Protein AF-A0A534HYK3-F1 (afdb_monomer)

Mean predicted a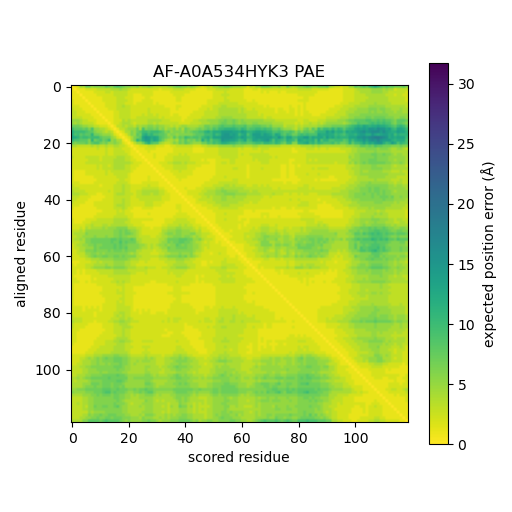ligned error: 3.5 Å

Nearest PDB structures (foldseek):
  7ouj-assembly1_AAA  TM=8.353E-01  e=1.267E-07  Streptomyces collinus
  8fhj-assembly1_C  TM=8.378E-01  e=4.372E-06  Methylocystis sp. SB2
  7ouc-assembly1_AAA  TM=7.540E-01  e=5.514E-06  Streptomyces sp. JP95
  7p3z-assembly1_M  TM=3.785E-01  e=6.969E+00  Saccharomyces cerevisiae
  7p3y-assembly1_M  TM=2.905E-01  e=3.276E+00  Saccharomyces cerevisiae

Secondary structure (DSSP, 8-state):
-EEEEEEE---HHHHTT---S-EEEE-SSEEEEEEE-TTSSEEEEEEEEES-TTT-HHHHH-TTS---HHHHHHHHHHHHT-TT---EEEEEEEE-----B-S-SEETTEE--GGGTB-

Sequence (119 aa):
NSVTIYFSADLSPWVGNNAWSLIYVNNPVLRGFFRLNRSAQAGFLAINTLGDPQLDSQAAANAAIDVSEQRLIELVRAGVGNPNLAVRIDGHTRWRATAHVAQKFQDQRIFIAGDAAHL

Solvent-accessible surface area (backbone atoms only — not comparable to full-atom values): 6740 Å² total; per-residue (Å²): 62,19,26,37,39,32,34,37,35,83,44,38,91,81,55,60,94,57,89,64,76,66,45,79,36,81,53,77,63,36,34,35,34,38,37,53,45,96,75,26,44,34,37,35,42,38,32,54,29,25,48,51,54,90,82,38,51,68,58,13,47,31,40,44,78,67,76,50,67,70,55,50,46,51,50,52,22,61,67,74,71,38,91,81,63,69,65,45,81,76,47,73,47,78,47,66,94,61,87,48,67,55,95,63,56,61,58,95,93,47,74,51,60,63,73,77,29,39,72

Structure (mmCIF, N/CA/C/O backbone):
data_AF-A0A534HYK3-F1
#
_entry.id   AF-A0A534HYK3-F1
#
loop_
_atom_site.group_PDB
_atom_site.id
_atom_site.type_symbol
_atom_site.label_atom_id
_atom_site.label_alt_id
_atom_site.label_comp_id
_atom_site.label_asym_id
_atom_site.label_entity_id
_atom_site.label_seq_id
_atom_site.pdbx_PDB_ins_code
_atom_site.Cartn_x
_atom_site.Cartn_y
_atom_site.Cartn_z
_atom_site.occupancy
_atom_site.B_iso_or_equiv
_atom_site.auth_seq_id
_atom_site.auth_comp_id
_atom_site.auth_asym_id
_atom_site.auth_atom_id
_atom_site.pdbx_PDB_model_num
ATOM 1 N N . ASN A 1 1 ? 5.465 3.398 10.070 1.00 93.31 1 ASN A N 1
ATOM 2 C CA . ASN A 1 1 ? 4.599 4.321 9.307 1.00 93.31 1 ASN A CA 1
ATOM 3 C C . ASN A 1 1 ? 4.479 3.827 7.885 1.00 93.31 1 ASN A C 1
ATOM 5 O O . ASN A 1 1 ? 5.491 3.537 7.259 1.00 93.31 1 ASN A O 1
ATOM 9 N N . SER A 1 2 ? 3.246 3.741 7.413 1.00 97.31 2 SER A N 1
ATOM 10 C CA . SER A 1 2 ? 2.861 3.227 6.106 1.00 97.31 2 SER A CA 1
ATOM 11 C C . SER A 1 2 ? 2.440 4.374 5.186 1.00 97.31 2 SER A C 1
ATOM 13 O O . SER A 1 2 ? 2.119 5.477 5.645 1.00 97.31 2 SER A O 1
ATOM 15 N N . VAL A 1 3 ? 2.436 4.117 3.881 1.00 98.31 3 VAL A N 1
ATOM 16 C CA . VAL A 1 3 ? 1.972 5.075 2.872 1.00 98.31 3 VAL A CA 1
ATOM 17 C C . VAL A 1 3 ? 1.008 4.400 1.909 1.00 98.31 3 VAL A C 1
ATOM 19 O O . VAL A 1 3 ? 1.214 3.255 1.513 1.00 98.31 3 VAL A O 1
ATOM 22 N N . THR A 1 4 ? -0.046 5.115 1.535 1.00 98.62 4 THR A N 1
ATOM 23 C CA . THR A 1 4 ? -0.901 4.776 0.397 1.00 98.62 4 THR A CA 1
ATOM 24 C C . THR A 1 4 ? -0.610 5.756 -0.726 1.00 98.62 4 THR A C 1
ATOM 26 O O . THR A 1 4 ? -0.654 6.965 -0.508 1.00 98.62 4 THR A O 1
ATOM 29 N N . ILE A 1 5 ? -0.310 5.235 -1.910 1.00 98.69 5 ILE A N 1
ATOM 30 C CA . ILE A 1 5 ? -0.020 5.990 -3.129 1.00 98.69 5 ILE A CA 1
ATOM 31 C C . ILE A 1 5 ? -1.212 5.820 -4.061 1.00 98.69 5 ILE A C 1
ATOM 33 O O . ILE A 1 5 ? -1.484 4.697 -4.476 1.00 98.69 5 ILE A O 1
ATOM 37 N N . TYR A 1 6 ? -1.908 6.901 -4.391 1.00 98.69 6 TYR A N 1
ATOM 38 C CA . TYR A 1 6 ? -2.969 6.904 -5.397 1.00 98.69 6 TYR A CA 1
ATOM 39 C C . TYR A 1 6 ? -2.353 7.246 -6.749 1.00 98.69 6 TYR A C 1
ATOM 41 O O . TYR A 1 6 ? -1.590 8.209 -6.855 1.00 98.69 6 TYR A O 1
ATOM 49 N N . PHE A 1 7 ? -2.640 6.445 -7.769 1.00 98.62 7 PHE A N 1
ATOM 50 C CA . PHE A 1 7 ? -1.996 6.589 -9.069 1.00 98.62 7 PHE A CA 1
ATOM 51 C C . PHE A 1 7 ? -2.897 6.150 -10.220 1.00 98.62 7 PHE A C 1
ATOM 53 O O . PHE A 1 7 ? -3.821 5.344 -10.060 1.00 98.62 7 PHE A O 1
ATOM 60 N N . SER A 1 8 ? -2.524 6.620 -11.406 1.00 98.44 8 SER A N 1
ATOM 61 C CA . SER A 1 8 ? -3.052 6.172 -12.687 1.00 98.44 8 SER A CA 1
ATOM 62 C C . SER A 1 8 ? -1.924 5.611 -13.548 1.00 98.44 8 SER A C 1
ATOM 64 O O . SER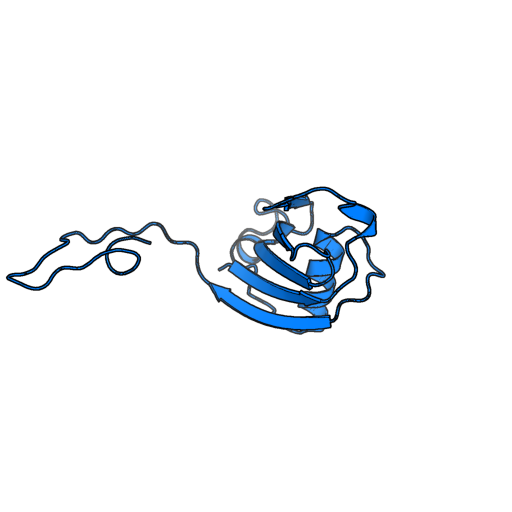 A 1 8 ? -0.878 6.247 -13.707 1.00 98.44 8 SER A O 1
ATOM 66 N N . ALA A 1 9 ? -2.137 4.409 -14.079 1.00 97.50 9 ALA A N 1
ATOM 67 C CA . ALA A 1 9 ? -1.254 3.693 -14.996 1.00 97.50 9 ALA A CA 1
ATOM 68 C C . ALA A 1 9 ? -2.027 2.517 -15.616 1.00 97.50 9 ALA A C 1
ATOM 70 O O . ALA A 1 9 ? -2.889 1.938 -14.955 1.00 97.50 9 ALA A O 1
ATOM 71 N N . ASP A 1 10 ? -1.701 2.139 -16.852 1.00 95.50 10 ASP A N 1
ATOM 72 C CA . ASP A 1 10 ? -2.303 0.969 -17.497 1.00 95.50 10 ASP A CA 1
ATOM 73 C C . ASP A 1 10 ? -1.670 -0.316 -16.961 1.00 95.50 10 ASP A C 1
ATOM 75 O O . ASP A 1 10 ? -0.553 -0.667 -17.335 1.00 95.50 10 ASP A O 1
ATOM 79 N N . LEU A 1 11 ? -2.377 -1.004 -16.063 1.00 94.12 11 LEU A N 1
ATOM 80 C CA . LEU A 1 11 ? -1.971 -2.299 -15.514 1.00 94.12 11 LEU A CA 1
ATOM 81 C C . LEU A 1 11 ? -2.723 -3.475 -16.155 1.00 94.12 11 LEU A C 1
ATOM 83 O O . LEU A 1 11 ? -2.481 -4.630 -15.788 1.00 94.12 11 LEU A O 1
ATOM 87 N N . SER A 1 12 ? -3.608 -3.209 -17.121 1.00 92.06 12 SER A N 1
ATOM 88 C CA . SER A 1 12 ? -4.418 -4.239 -17.778 1.00 92.06 12 SER A CA 1
ATOM 89 C C . SER A 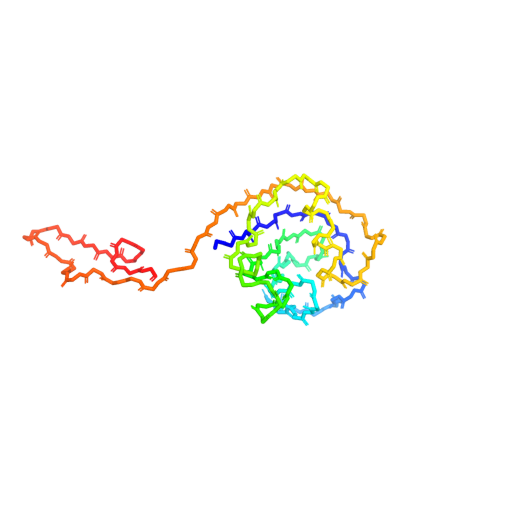1 12 ? -3.607 -5.392 -18.398 1.00 92.06 12 SER A C 1
ATOM 91 O O . SER A 1 12 ? -4.082 -6.529 -18.294 1.00 92.06 12 SER A O 1
ATOM 93 N N . PRO A 1 13 ? -2.370 -5.200 -18.919 1.00 91.62 13 PRO A N 1
ATOM 94 C CA . PRO A 1 13 ? -1.575 -6.308 -19.454 1.00 91.62 13 PRO A CA 1
ATOM 95 C C . PRO A 1 13 ? -1.183 -7.367 -18.414 1.00 91.62 13 PRO A C 1
ATOM 97 O O . PRO A 1 13 ? -0.962 -8.518 -18.783 1.00 91.62 13 PRO A O 1
ATOM 100 N N . TRP A 1 14 ? -1.095 -7.005 -17.127 1.00 89.12 14 TRP A N 1
ATOM 101 C CA . TRP A 1 14 ? -0.681 -7.929 -16.060 1.00 89.12 14 TRP A CA 1
ATOM 102 C C . TRP A 1 14 ? -1.852 -8.559 -15.311 1.00 89.12 14 TRP A C 1
ATOM 104 O O . TRP A 1 14 ? -1.722 -9.678 -14.819 1.00 89.12 14 TRP A O 1
ATOM 114 N N . VAL A 1 15 ? -2.990 -7.866 -15.207 1.00 86.38 15 VAL A N 1
ATOM 115 C CA . VAL A 1 15 ? -4.157 -8.378 -14.463 1.00 86.38 15 VAL A CA 1
ATOM 116 C C . VAL A 1 15 ? -5.208 -9.037 -15.355 1.00 86.38 15 VAL A C 1
ATOM 118 O O . VAL A 1 15 ? -5.993 -9.853 -14.867 1.00 86.38 15 VAL A O 1
ATOM 121 N N . GLY A 1 16 ? -5.210 -8.742 -16.660 1.00 79.94 16 GLY A N 1
ATOM 122 C CA . GLY A 1 16 ? -6.154 -9.304 -17.626 1.00 79.94 16 GLY A CA 1
ATOM 123 C C . GLY A 1 16 ? -7.620 -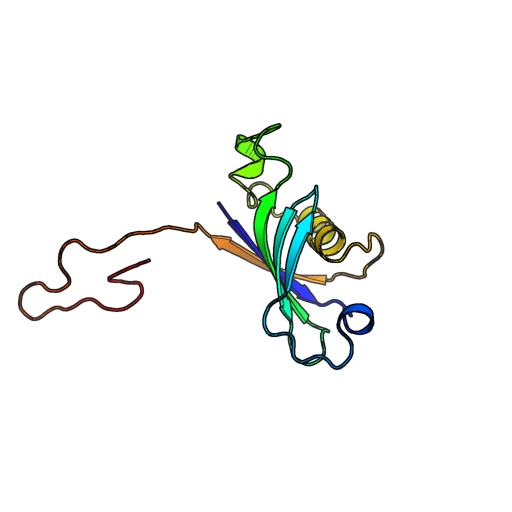9.063 -17.245 1.00 79.94 16 GLY A C 1
ATOM 124 O O . GLY A 1 16 ? -7.965 -8.059 -16.630 1.00 79.94 16 GLY A O 1
ATOM 125 N N . ASN A 1 17 ? -8.494 -10.019 -17.576 1.00 79.19 17 ASN A N 1
ATOM 126 C CA . ASN A 1 17 ? -9.935 -9.958 -17.278 1.00 79.19 17 ASN A CA 1
ATOM 127 C C . ASN A 1 17 ? -10.304 -10.451 -15.869 1.00 79.19 17 ASN A C 1
ATOM 129 O O . ASN A 1 17 ? -11.459 -10.799 -15.607 1.00 79.19 17 ASN A O 1
ATOM 133 N N . ASN A 1 18 ? -9.342 -10.528 -14.953 1.00 79.56 18 ASN A N 1
ATOM 134 C CA . ASN A 1 18 ? -9.609 -11.087 -13.643 1.00 79.56 18 ASN A CA 1
ATOM 135 C C . ASN A 1 18 ? -10.206 -10.047 -12.681 1.00 79.56 18 ASN A C 1
ATOM 137 O O . ASN A 1 18 ? -9.751 -8.909 -12.596 1.00 79.56 18 ASN A O 1
ATOM 141 N N . ALA A 1 19 ? -11.186 -10.459 -11.877 1.00 71.50 19 ALA A N 1
ATOM 142 C CA . ALA A 1 19 ? -11.805 -9.609 -10.859 1.00 71.50 19 ALA A CA 1
ATOM 143 C C . ALA A 1 19 ? -10.965 -9.548 -9.565 1.00 71.50 19 ALA A C 1
ATOM 145 O O . ALA A 1 19 ? -11.411 -9.974 -8.501 1.00 71.50 19 ALA A O 1
ATOM 146 N N . TRP A 1 20 ? -9.719 -9.073 -9.650 1.00 76.62 20 TRP A N 1
ATOM 147 C CA . TRP A 1 20 ? -8.815 -9.031 -8.495 1.00 76.62 20 TRP A CA 1
ATOM 148 C C . TRP A 1 20 ? -9.187 -7.869 -7.569 1.00 76.62 20 TRP A C 1
ATOM 150 O O . TRP A 1 20 ? -9.012 -6.702 -7.909 1.00 76.62 20 TRP A O 1
ATOM 160 N N . SER A 1 21 ? -9.694 -8.191 -6.378 1.00 76.19 21 SER A N 1
ATOM 161 C CA . SER A 1 21 ? -10.038 -7.185 -5.361 1.00 76.19 21 SER A CA 1
ATOM 162 C C . SER A 1 21 ? -8.814 -6.636 -4.623 1.00 76.19 21 SER A C 1
ATOM 164 O O . SER A 1 21 ? -8.845 -5.493 -4.170 1.00 76.19 21 SER A O 1
ATOM 166 N N . LEU A 1 22 ? -7.759 -7.444 -4.474 1.00 90.88 22 LEU A N 1
ATOM 167 C CA . LEU A 1 22 ? -6.534 -7.102 -3.753 1.00 90.88 22 LEU A CA 1
ATOM 168 C C . LEU A 1 22 ? -5.360 -7.923 -4.294 1.00 90.88 22 LEU A C 1
ATOM 170 O O . LEU A 1 22 ? -5.502 -9.129 -4.487 1.00 90.88 22 LEU A O 1
ATOM 174 N N . ILE A 1 23 ? -4.210 -7.287 -4.512 1.00 93.88 23 ILE A N 1
ATOM 175 C CA . ILE A 1 23 ? -3.010 -7.934 -5.061 1.00 93.88 23 ILE A CA 1
ATOM 176 C C . ILE A 1 23 ? -1.850 -7.689 -4.108 1.00 93.88 23 ILE A C 1
ATOM 178 O O . ILE A 1 23 ? -1.315 -6.583 -4.063 1.00 93.88 23 ILE A O 1
ATOM 182 N N . TYR A 1 24 ? -1.461 -8.699 -3.335 1.00 96.12 24 TYR A N 1
ATOM 183 C CA . TYR A 1 24 ? -0.304 -8.580 -2.452 1.00 96.12 24 TYR A CA 1
ATOM 184 C C . TYR A 1 24 ? 0.993 -8.631 -3.250 1.00 96.12 24 TYR A C 1
ATOM 186 O O . TYR A 1 24 ? 1.175 -9.490 -4.111 1.00 96.12 24 TYR A O 1
ATOM 194 N N . VAL A 1 25 ? 1.905 -7.724 -2.919 1.00 95.50 25 VAL A N 1
ATOM 195 C CA . VAL A 1 25 ? 3.243 -7.662 -3.499 1.00 95.50 25 VAL A CA 1
ATOM 196 C C . VAL A 1 25 ? 4.280 -7.749 -2.393 1.00 95.50 25 VAL A C 1
ATOM 198 O O . VAL A 1 25 ? 4.227 -7.030 -1.394 1.00 95.50 25 VAL A O 1
ATOM 201 N N . ASN A 1 26 ? 5.211 -8.676 -2.574 1.00 95.88 26 ASN A N 1
ATOM 202 C CA . ASN A 1 26 ? 6.305 -8.939 -1.656 1.00 95.88 26 ASN A CA 1
ATOM 203 C C . ASN A 1 26 ? 7.560 -9.174 -2.492 1.00 95.88 26 ASN A C 1
ATOM 205 O O . ASN A 1 26 ? 7.701 -10.215 -3.131 1.00 95.88 26 ASN A O 1
ATOM 209 N N . ASN A 1 27 ? 8.433 -8.174 -2.534 1.00 95.62 27 ASN A N 1
ATOM 210 C CA . ASN A 1 27 ? 9.677 -8.214 -3.286 1.00 95.62 27 ASN A CA 1
ATOM 211 C C . ASN A 1 27 ? 10.801 -7.536 -2.476 1.00 95.62 27 ASN A C 1
ATOM 213 O O . ASN A 1 27 ? 10.531 -6.980 -1.409 1.00 95.62 27 ASN A O 1
ATOM 217 N N . PRO A 1 28 ? 12.062 -7.563 -2.947 1.00 95.06 28 PRO A N 1
ATOM 218 C CA . PRO A 1 28 ? 13.181 -6.986 -2.200 1.00 95.06 28 PRO A CA 1
ATOM 219 C C . PRO A 1 28 ? 13.070 -5.482 -1.912 1.00 95.06 28 PRO A C 1
ATOM 221 O O . PRO A 1 28 ? 13.758 -4.989 -1.026 1.00 95.06 28 PRO A O 1
ATOM 224 N N . VAL A 1 29 ? 12.235 -4.739 -2.648 1.00 96.44 29 VAL A N 1
ATOM 225 C CA . VAL A 1 29 ? 12.071 -3.287 -2.484 1.00 96.44 29 VAL A CA 1
ATOM 226 C C . VAL A 1 29 ? 10.953 -2.956 -1.503 1.00 96.44 29 VAL A C 1
ATOM 228 O O . VAL A 1 29 ? 11.095 -2.011 -0.727 1.00 96.44 29 VAL A O 1
ATOM 231 N N . LEU A 1 30 ? 9.835 -3.686 -1.537 1.00 97.12 30 LEU A N 1
ATOM 232 C CA . LEU A 1 30 ? 8.657 -3.353 -0.742 1.00 97.12 30 LEU A CA 1
ATOM 233 C C . LEU A 1 30 ? 7.779 -4.557 -0.396 1.00 97.12 30 LEU A C 1
ATOM 235 O O . LEU A 1 30 ? 7.743 -5.572 -1.095 1.00 97.12 30 LEU A O 1
ATOM 239 N N . ARG A 1 31 ? 6.997 -4.382 0.674 1.00 97.25 31 ARG A N 1
ATOM 240 C CA . ARG A 1 31 ? 5.868 -5.244 1.038 1.00 97.25 31 ARG A CA 1
ATOM 241 C C . ARG A 1 31 ? 4.610 -4.400 1.169 1.00 97.25 31 ARG A C 1
ATOM 243 O O . ARG A 1 31 ? 4.570 -3.427 1.931 1.00 97.25 31 ARG A O 1
ATOM 250 N N . GLY A 1 32 ? 3.582 -4.780 0.424 1.00 97.50 32 GLY A N 1
ATOM 251 C CA . GLY A 1 32 ? 2.372 -3.989 0.285 1.00 97.50 32 GLY A CA 1
ATOM 252 C C . GLY A 1 32 ? 1.295 -4.698 -0.519 1.00 97.50 32 GLY A C 1
ATOM 253 O O . GLY A 1 32 ? 1.334 -5.915 -0.710 1.00 97.50 32 GLY A O 1
ATOM 254 N N . PHE A 1 33 ? 0.324 -3.929 -0.992 1.00 97.69 33 PHE A N 1
ATOM 255 C CA . PHE A 1 33 ? -0.705 -4.440 -1.882 1.00 97.69 33 PHE A CA 1
ATOM 256 C C . PHE A 1 33 ? -1.252 -3.362 -2.813 1.00 97.69 33 PHE A C 1
ATOM 258 O O . PHE A 1 33 ? -1.341 -2.187 -2.448 1.00 97.69 33 PHE A O 1
ATOM 265 N N . PHE A 1 34 ? -1.672 -3.790 -3.999 1.00 97.38 34 PHE A N 1
ATOM 266 C CA . PHE A 1 34 ? -2.462 -2.985 -4.914 1.00 97.38 34 PHE A CA 1
ATOM 267 C C . PHE A 1 34 ? -3.951 -3.239 -4.718 1.00 97.38 34 PHE A C 1
ATOM 269 O O . PHE A 1 34 ? -4.392 -4.373 -4.504 1.00 97.38 34 PHE A O 1
ATOM 276 N N . ARG A 1 35 ? -4.732 -2.178 -4.892 1.00 96.06 35 ARG A N 1
ATOM 277 C CA . ARG A 1 35 ? -6.153 -2.261 -5.214 1.00 96.06 35 ARG A CA 1
ATOM 278 C C . ARG A 1 35 ? -6.406 -1.408 -6.442 1.00 96.06 35 ARG A C 1
ATOM 280 O O . ARG A 1 35 ? -6.078 -0.225 -6.446 1.00 96.06 35 ARG A O 1
ATOM 287 N N . LEU A 1 36 ? -6.977 -2.016 -7.470 1.00 93.62 36 LEU A N 1
ATOM 288 C CA . LEU A 1 36 ? -7.217 -1.371 -8.754 1.00 93.62 36 LEU A CA 1
ATOM 289 C C . LEU A 1 36 ? -8.713 -1.172 -8.975 1.00 93.62 36 LEU A C 1
ATOM 291 O O . LEU A 1 36 ? -9.549 -1.886 -8.416 1.00 93.62 36 LEU A O 1
ATOM 295 N N . ASN A 1 37 ? -9.055 -0.196 -9.807 1.00 91.81 37 ASN A N 1
ATOM 296 C CA . ASN A 1 37 ? -10.383 -0.123 -10.389 1.00 91.81 37 ASN A CA 1
ATOM 297 C C . ASN A 1 37 ? -10.597 -1.280 -11.387 1.00 91.81 37 ASN A C 1
ATOM 299 O O . ASN A 1 37 ? -9.662 -1.971 -11.788 1.00 91.81 37 ASN A O 1
ATOM 303 N N . ARG A 1 38 ? -11.847 -1.483 -11.820 1.00 89.12 38 ARG A N 1
ATOM 304 C CA . ARG A 1 38 ? -12.207 -2.604 -12.706 1.00 89.12 38 ARG A CA 1
ATOM 305 C C . ARG A 1 38 ? -11.463 -2.591 -14.050 1.00 89.12 38 ARG A C 1
ATOM 307 O O . ARG A 1 38 ? -11.239 -3.658 -14.603 1.00 89.12 38 ARG A O 1
ATOM 314 N N . SER A 1 39 ? -11.106 -1.420 -14.579 1.00 91.12 39 SER A N 1
ATOM 315 C CA . SER A 1 39 ? -10.372 -1.301 -15.848 1.00 91.12 39 SER A CA 1
ATOM 316 C C . SER A 1 39 ? -8.855 -1.448 -15.702 1.00 91.12 39 SER A C 1
ATOM 318 O O . SER A 1 39 ? -8.152 -1.409 -16.710 1.00 91.12 39 SER A O 1
ATOM 320 N N . ALA A 1 40 ? -8.350 -1.584 -14.471 1.00 93.38 40 ALA A N 1
ATOM 321 C CA . ALA A 1 40 ? -6.928 -1.612 -14.152 1.00 93.38 40 ALA A CA 1
ATOM 322 C C . ALA A 1 40 ? -6.139 -0.392 -14.665 1.00 93.38 40 ALA A C 1
ATOM 324 O O . ALA A 1 40 ? -4.952 -0.502 -14.946 1.00 93.38 40 ALA A O 1
ATOM 325 N N . GLN A 1 41 ? -6.797 0.766 -14.789 1.00 94.25 41 GLN A N 1
ATOM 326 C CA . GLN A 1 41 ? -6.177 2.020 -15.252 1.00 94.25 41 GLN A CA 1
ATOM 327 C C . GLN A 1 41 ? -5.803 2.968 -14.106 1.00 94.25 41 GLN A C 1
ATOM 329 O O . GLN A 1 41 ? -5.074 3.941 -14.296 1.00 94.25 41 GLN A O 1
ATOM 334 N N . ALA A 1 42 ? -6.352 2.726 -12.918 1.00 95.50 42 ALA A N 1
ATOM 335 C CA . ALA A 1 42 ? -6.084 3.518 -11.730 1.00 95.50 42 ALA A CA 1
ATOM 336 C C . ALA A 1 42 ? -6.308 2.684 -10.473 1.00 95.50 42 ALA A C 1
ATOM 338 O O . ALA A 1 42 ? -7.029 1.680 -10.484 1.00 95.50 42 ALA A O 1
ATOM 339 N N . GLY A 1 43 ? -5.719 3.123 -9.372 1.00 95.81 43 GLY A N 1
ATOM 340 C CA . GLY A 1 43 ? -5.862 2.450 -8.098 1.00 95.81 43 GLY A CA 1
ATOM 341 C C . GLY A 1 43 ? -4.980 3.062 -7.032 1.00 95.81 43 GLY A C 1
ATOM 342 O O . GLY A 1 43 ? -4.595 4.230 -7.101 1.00 95.81 43 GLY A O 1
ATOM 343 N N . PHE A 1 44 ? -4.654 2.248 -6.038 1.00 98.00 44 PHE A N 1
ATO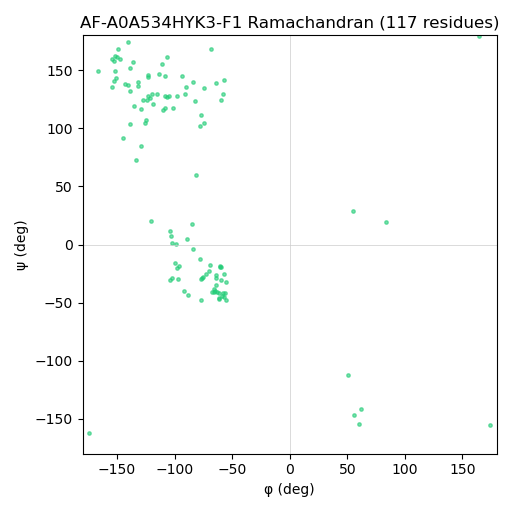M 344 C CA . PHE A 1 44 ? -3.668 2.620 -5.046 1.00 98.00 44 PHE A CA 1
ATOM 345 C C . PHE A 1 44 ? -2.739 1.466 -4.688 1.00 98.00 44 PHE A C 1
ATOM 347 O O . PHE A 1 44 ? -3.115 0.294 -4.756 1.00 98.00 44 PHE A O 1
ATOM 354 N N . LEU A 1 45 ? -1.527 1.833 -4.283 1.00 98.56 45 LEU A N 1
ATOM 355 C CA . LEU A 1 45 ? -0.523 0.962 -3.690 1.00 98.56 45 LEU A CA 1
ATOM 356 C C . LEU A 1 45 ? -0.369 1.337 -2.217 1.00 98.56 45 LEU A C 1
ATOM 358 O O . LEU A 1 45 ? 0.058 2.446 -1.904 1.00 98.56 45 LEU A O 1
ATOM 362 N N . ALA A 1 46 ? -0.706 0.422 -1.315 1.00 98.38 46 ALA A N 1
ATOM 363 C CA . ALA A 1 46 ? -0.442 0.575 0.110 1.00 98.38 46 ALA A CA 1
ATOM 364 C C . ALA A 1 46 ? 0.842 -0.173 0.480 1.00 98.38 46 ALA A C 1
ATOM 366 O O . ALA A 1 46 ? 0.973 -1.360 0.182 1.00 98.38 46 ALA A O 1
ATOM 367 N N . ILE A 1 47 ? 1.782 0.507 1.136 1.00 98.12 47 ILE A N 1
ATOM 368 C CA . ILE A 1 47 ? 3.099 -0.027 1.498 1.00 98.12 47 ILE A CA 1
ATOM 369 C C . ILE A 1 47 ? 3.269 0.046 3.010 1.00 98.12 47 ILE A C 1
ATOM 371 O O . ILE A 1 47 ? 3.147 1.118 3.606 1.00 98.12 47 ILE A O 1
ATOM 375 N N . ASN A 1 48 ? 3.592 -1.098 3.612 1.00 96.62 48 ASN A N 1
ATOM 376 C CA . ASN A 1 48 ? 3.862 -1.205 5.046 1.00 96.62 48 ASN A CA 1
ATOM 377 C C . ASN A 1 48 ? 5.356 -1.280 5.359 1.00 96.62 48 ASN A C 1
ATOM 379 O O . ASN A 1 48 ? 5.776 -0.862 6.434 1.00 96.62 48 ASN A O 1
ATOM 383 N N . THR A 1 49 ? 6.153 -1.815 4.433 1.00 96.75 49 THR A N 1
ATOM 384 C CA . THR A 1 49 ? 7.574 -2.088 4.662 1.00 96.75 49 THR A CA 1
ATOM 385 C C . THR A 1 49 ? 8.374 -1.820 3.399 1.00 96.75 49 THR A C 1
ATOM 387 O O . THR A 1 49 ? 7.948 -2.214 2.312 1.00 96.75 49 THR A O 1
ATOM 390 N N . LEU A 1 50 ? 9.539 -1.192 3.553 1.00 96.38 50 LEU A N 1
ATOM 391 C CA . LEU A 1 50 ? 10.546 -1.040 2.502 1.00 96.38 50 LEU A CA 1
ATOM 392 C C . LEU A 1 50 ? 11.758 -1.930 2.789 1.00 96.38 50 LEU A C 1
ATOM 394 O O . LEU A 1 50 ? 12.140 -2.101 3.941 1.00 96.38 50 LEU A O 1
ATOM 398 N N . GLY A 1 51 ? 12.376 -2.476 1.748 1.00 94.38 51 GLY A N 1
ATOM 399 C CA . GLY A 1 51 ? 13.611 -3.245 1.869 1.00 94.38 51 GLY A CA 1
ATOM 400 C C . GLY A 1 51 ? 13.499 -4.490 2.755 1.00 94.38 51 GLY A C 1
ATOM 401 O O . GLY A 1 51 ? 12.425 -5.073 2.949 1.00 94.38 51 GLY A O 1
ATOM 402 N N . ASP A 1 52 ? 14.639 -4.898 3.308 1.00 92.06 52 ASP A N 1
ATOM 403 C CA . ASP A 1 52 ? 14.739 -5.990 4.272 1.00 92.06 52 ASP A CA 1
ATOM 404 C C . ASP A 1 52 ? 14.865 -5.439 5.709 1.00 92.06 52 ASP A C 1
ATOM 406 O O . ASP A 1 52 ? 15.866 -4.785 6.017 1.00 92.06 52 ASP A O 1
ATOM 410 N N . PRO A 1 53 ? 13.903 -5.725 6.610 1.00 90.31 53 PRO A N 1
ATOM 411 C CA . PRO A 1 53 ? 13.978 -5.330 8.015 1.00 90.31 53 PRO A CA 1
ATOM 412 C C . PRO A 1 53 ? 15.214 -5.844 8.758 1.00 90.31 53 PRO A C 1
ATOM 414 O O . PRO A 1 53 ? 15.598 -5.241 9.759 1.00 90.31 53 PRO A O 1
ATOM 417 N N . GLN A 1 54 ? 15.818 -6.951 8.310 1.00 92.44 54 GLN A N 1
ATOM 418 C CA . GLN A 1 54 ? 17.034 -7.490 8.926 1.00 92.44 54 GLN A CA 1
ATOM 419 C C . GLN A 1 54 ? 18.276 -6.669 8.568 1.00 92.44 54 GLN A C 1
ATOM 421 O O . GLN A 1 54 ? 19.219 -6.622 9.353 1.00 92.44 54 GLN A O 1
ATOM 426 N N . LEU A 1 55 ? 18.271 -6.014 7.402 1.00 92.12 55 LEU A N 1
ATOM 427 C CA . LEU A 1 55 ? 19.378 -5.177 6.938 1.00 92.12 55 LEU A CA 1
ATOM 428 C C . LEU A 1 55 ? 19.234 -3.735 7.426 1.00 92.12 55 LEU A C 1
ATOM 430 O O . LEU A 1 55 ? 20.209 -3.141 7.877 1.00 92.12 55 LEU A O 1
ATOM 434 N N . ASP A 1 56 ? 18.021 -3.182 7.359 1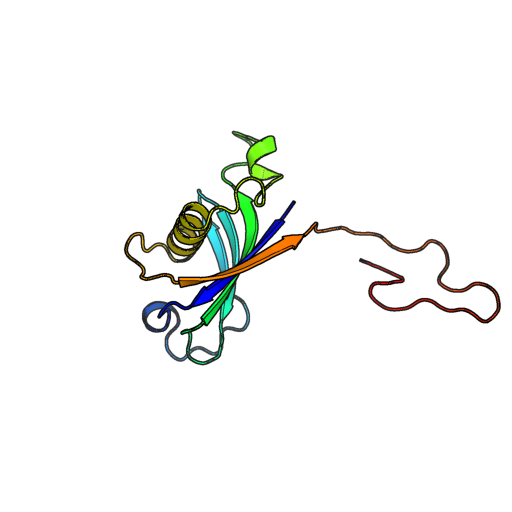.00 91.56 56 ASP A N 1
ATOM 435 C CA . ASP A 1 56 ? 17.722 -1.830 7.827 1.00 91.56 56 ASP A CA 1
ATOM 436 C C . ASP A 1 56 ? 16.317 -1.764 8.436 1.00 91.56 56 ASP A C 1
ATOM 438 O O . ASP A 1 56 ? 15.306 -1.518 7.771 1.00 91.56 56 ASP A O 1
ATOM 442 N N . SER A 1 57 ? 16.263 -1.976 9.748 1.00 90.31 57 SER A N 1
ATOM 443 C CA . SER A 1 57 ? 15.014 -1.944 10.510 1.00 90.31 57 SER A CA 1
ATOM 444 C C . SER A 1 57 ? 14.339 -0.567 10.523 1.00 90.31 57 SER A C 1
ATOM 446 O O . SER A 1 57 ? 13.112 -0.496 10.603 1.00 90.31 57 SER A O 1
ATOM 448 N N . GLN A 1 58 ? 15.102 0.527 10.417 1.00 88.31 58 GLN A N 1
ATOM 449 C CA . GLN A 1 58 ? 14.557 1.886 10.462 1.00 88.31 58 GLN A CA 1
ATOM 450 C C . GLN A 1 58 ? 13.891 2.249 9.137 1.00 88.31 58 GLN A C 1
ATOM 452 O O . GLN A 1 58 ? 12.738 2.695 9.130 1.00 88.31 58 GLN A O 1
ATOM 457 N N . ALA A 1 59 ? 14.571 1.998 8.015 1.00 84.94 59 ALA A N 1
ATOM 458 C CA . ALA A 1 59 ? 13.988 2.186 6.690 1.00 84.94 59 ALA A CA 1
ATOM 459 C C . ALA A 1 59 ? 12.766 1.279 6.492 1.00 84.94 59 ALA A C 1
ATOM 461 O O . ALA A 1 59 ? 11.720 1.729 6.014 1.00 84.94 59 ALA A O 1
ATOM 462 N N . ALA A 1 60 ? 12.855 0.024 6.940 1.00 91.69 60 ALA A N 1
ATOM 463 C CA . ALA A 1 60 ? 11.761 -0.930 6.837 1.00 91.69 60 ALA A CA 1
ATOM 464 C C . ALA A 1 60 ? 10.524 -0.540 7.653 1.00 91.69 60 ALA A C 1
ATOM 466 O O . ALA A 1 60 ? 9.400 -0.771 7.206 1.00 91.69 60 ALA A O 1
ATOM 467 N N . ALA A 1 61 ? 10.702 0.089 8.816 1.00 91.75 61 ALA A N 1
ATOM 468 C CA . ALA A 1 61 ? 9.599 0.517 9.672 1.00 91.75 61 ALA A CA 1
ATOM 469 C C . ALA A 1 61 ? 8.900 1.805 9.195 1.00 91.75 61 ALA A C 1
ATOM 471 O O . ALA A 1 61 ? 7.829 2.149 9.713 1.00 91.75 61 ALA A O 1
ATOM 472 N N . ASN A 1 62 ? 9.467 2.546 8.237 1.00 94.88 62 ASN A N 1
ATOM 473 C CA . ASN A 1 62 ? 8.942 3.838 7.797 1.00 94.88 62 ASN A CA 1
ATOM 474 C C . ASN A 1 62 ? 8.875 3.959 6.269 1.00 94.88 62 ASN A C 1
ATOM 476 O O . ASN A 1 62 ? 9.595 4.744 5.653 1.00 94.88 62 ASN A O 1
ATOM 480 N N . ALA A 1 63 ? 7.920 3.249 5.666 1.00 94.88 63 ALA A N 1
ATOM 481 C CA . ALA A 1 63 ? 7.639 3.338 4.234 1.00 94.88 63 ALA A CA 1
ATOM 482 C C . ALA A 1 63 ? 7.212 4.739 3.765 1.00 94.88 63 ALA A C 1
ATOM 484 O O . ALA A 1 63 ? 7.290 5.048 2.581 1.00 94.88 63 ALA A O 1
ATOM 485 N N . ALA A 1 64 ? 6.777 5.593 4.690 1.00 95.38 64 ALA A N 1
ATOM 486 C CA . ALA A 1 64 ? 6.384 6.963 4.407 1.00 95.38 64 ALA A CA 1
ATOM 487 C C . ALA A 1 64 ? 7.542 7.972 4.492 1.00 95.38 64 ALA A C 1
ATOM 489 O O . ALA A 1 64 ? 7.277 9.166 4.422 1.00 95.38 64 ALA A O 1
ATOM 490 N N . ILE A 1 65 ? 8.799 7.569 4.709 1.00 93.69 65 ILE A N 1
ATOM 491 C CA . ILE A 1 65 ? 9.886 8.531 4.970 1.00 93.69 65 ILE A CA 1
ATOM 492 C C . ILE A 1 65 ? 10.048 9.567 3.844 1.00 93.69 65 ILE A C 1
ATOM 494 O O . ILE A 1 65 ? 10.071 10.766 4.120 1.00 93.69 65 ILE A O 1
ATOM 498 N N . ASP A 1 66 ? 10.022 9.113 2.593 1.00 95.69 66 ASP A N 1
ATOM 499 C CA . ASP A 1 66 ? 10.109 9.937 1.391 1.00 95.69 66 ASP A CA 1
ATOM 500 C C . ASP A 1 66 ? 8.830 9.776 0.560 1.00 95.69 66 ASP A C 1
ATOM 502 O O . ASP A 1 66 ? 8.464 8.672 0.157 1.00 95.69 66 ASP A O 1
ATOM 506 N N . VAL A 1 67 ? 8.137 10.894 0.341 1.00 97.19 67 VAL A N 1
ATOM 507 C CA . VAL A 1 67 ? 6.902 10.979 -0.459 1.00 97.19 67 VAL A CA 1
ATOM 508 C C . VAL A 1 67 ? 7.055 11.938 -1.637 1.00 97.19 67 VAL A C 1
ATOM 510 O O . VAL A 1 67 ? 6.060 12.441 -2.160 1.00 97.19 67 VAL A O 1
ATOM 513 N N . SER A 1 68 ? 8.295 12.224 -2.039 1.00 98.38 68 SER A N 1
ATOM 514 C CA . SER A 1 68 ? 8.557 12.921 -3.293 1.00 98.38 68 SER A CA 1
ATOM 515 C C . SER A 1 68 ? 7.934 12.147 -4.455 1.00 98.38 68 SER A C 1
ATOM 517 O O . SER A 1 68 ? 7.944 10.916 -4.483 1.00 98.38 68 SER A O 1
ATOM 519 N N . GLU A 1 69 ? 7.372 12.860 -5.428 1.00 98.25 69 GLU A N 1
ATOM 520 C CA . GLU A 1 69 ? 6.646 12.235 -6.539 1.00 98.25 69 GLU A CA 1
ATOM 521 C C . GLU A 1 69 ? 7.508 11.213 -7.294 1.00 98.25 69 GLU A C 1
ATOM 523 O O . GLU A 1 69 ? 7.051 10.105 -7.574 1.00 98.25 69 GLU A O 1
ATOM 528 N N . GLN A 1 70 ? 8.783 11.542 -7.529 1.00 98.38 70 GLN A N 1
ATOM 529 C CA . GLN A 1 70 ? 9.754 10.633 -8.138 1.00 98.38 70 GLN A CA 1
ATOM 530 C C . GLN A 1 70 ? 9.854 9.313 -7.364 1.00 98.38 70 GLN A C 1
ATOM 532 O O . GLN A 1 70 ? 9.759 8.238 -7.962 1.00 98.38 70 GLN A O 1
ATOM 537 N N . ARG A 1 71 ? 9.983 9.374 -6.034 1.00 98.00 71 ARG A N 1
ATOM 538 C CA . ARG A 1 71 ? 10.074 8.175 -5.203 1.00 98.00 71 ARG A CA 1
ATOM 539 C C . ARG A 1 71 ? 8.790 7.353 -5.240 1.00 98.00 71 ARG A C 1
ATOM 541 O O . ARG A 1 71 ? 8.840 6.126 -5.303 1.00 98.00 71 ARG A O 1
ATOM 548 N N . LEU A 1 72 ? 7.633 8.010 -5.230 1.00 98.69 72 LEU A N 1
ATOM 549 C CA . LEU A 1 72 ? 6.343 7.327 -5.331 1.00 98.69 72 LEU A CA 1
ATOM 550 C C . LEU A 1 72 ? 6.203 6.588 -6.674 1.00 98.69 72 LEU A C 1
ATOM 552 O O . LEU A 1 72 ? 5.755 5.441 -6.693 1.00 98.69 72 LEU A O 1
ATOM 556 N N . ILE A 1 73 ? 6.651 7.197 -7.777 1.00 98.75 73 ILE A N 1
ATOM 557 C CA . ILE A 1 73 ? 6.696 6.563 -9.105 1.00 98.75 73 ILE A CA 1
ATOM 558 C C . ILE A 1 73 ? 7.607 5.330 -9.091 1.00 98.75 73 ILE A C 1
ATOM 560 O O . ILE A 1 73 ? 7.215 4.269 -9.583 1.00 98.75 73 ILE A O 1
ATOM 564 N N . GLU A 1 74 ? 8.803 5.438 -8.507 1.00 98.50 74 GLU A N 1
ATOM 565 C CA . GLU A 1 74 ? 9.734 4.312 -8.362 1.00 98.50 74 GLU A CA 1
ATOM 566 C C . GLU A 1 74 ? 9.112 3.148 -7.582 1.00 98.50 74 GLU A C 1
ATOM 568 O O . GLU A 1 74 ? 9.258 1.993 -7.980 1.00 98.50 74 GLU A O 1
ATOM 573 N N . LEU A 1 75 ? 8.382 3.435 -6.502 1.00 98.44 75 LEU A N 1
ATOM 574 C CA . LEU A 1 75 ? 7.725 2.412 -5.688 1.00 98.44 75 LEU A CA 1
ATOM 575 C C . LEU A 1 75 ? 6.581 1.719 -6.435 1.00 98.44 75 LEU A C 1
ATOM 577 O O . LEU A 1 75 ? 6.473 0.495 -6.368 1.00 98.44 75 LEU A O 1
ATOM 581 N N . VAL A 1 76 ? 5.762 2.458 -7.192 1.00 98.44 76 VAL A N 1
ATOM 582 C CA . VAL A 1 76 ? 4.721 1.855 -8.044 1.00 98.44 76 VAL A CA 1
ATOM 583 C C . VAL A 1 76 ? 5.357 0.945 -9.097 1.00 98.44 76 VAL A C 1
ATOM 585 O O . VAL A 1 76 ? 4.946 -0.207 -9.244 1.00 98.44 76 VAL A O 1
ATOM 588 N N . ARG A 1 77 ? 6.411 1.415 -9.775 1.00 98.44 77 ARG A N 1
ATOM 589 C CA . ARG A 1 77 ? 7.178 0.625 -10.753 1.00 98.44 77 ARG A CA 1
ATOM 590 C C . ARG A 1 77 ? 7.778 -0.635 -10.140 1.00 98.44 77 ARG A C 1
ATOM 592 O O . ARG A 1 77 ? 7.671 -1.705 -10.736 1.00 98.44 77 ARG A O 1
ATOM 599 N N . ALA A 1 78 ? 8.362 -0.529 -8.948 1.00 98.19 78 ALA A N 1
ATOM 600 C CA . ALA A 1 78 ? 8.918 -1.663 -8.218 1.00 98.19 78 ALA A CA 1
ATOM 601 C C . ALA A 1 78 ? 7.835 -2.664 -7.792 1.00 98.19 78 ALA A C 1
ATOM 603 O O . ALA A 1 78 ? 8.064 -3.868 -7.854 1.00 98.19 78 ALA A O 1
ATOM 604 N N . GLY A 1 79 ? 6.655 -2.189 -7.386 1.00 96.94 79 GLY A N 1
ATOM 605 C CA . GLY A 1 79 ? 5.522 -3.049 -7.046 1.00 96.94 79 GLY A CA 1
ATOM 606 C C . GLY A 1 79 ? 4.985 -3.822 -8.253 1.00 96.94 79 GLY A C 1
ATOM 607 O O . GLY A 1 79 ? 4.685 -5.004 -8.125 1.00 96.94 79 GLY A O 1
ATOM 608 N N . VAL A 1 80 ? 4.902 -3.177 -9.422 1.00 95.81 80 VAL A N 1
ATOM 609 C CA . VAL A 1 80 ? 4.464 -3.817 -10.678 1.00 95.81 80 VAL A CA 1
ATOM 610 C C . VAL A 1 80 ? 5.558 -4.707 -11.284 1.00 95.81 80 VAL A C 1
ATOM 612 O O . VAL A 1 80 ? 5.253 -5.683 -11.962 1.00 95.81 80 VAL A O 1
ATOM 615 N N . GLY A 1 81 ? 6.833 -4.388 -11.048 1.00 96.56 81 GLY A N 1
ATOM 616 C CA . GLY A 1 81 ? 7.972 -5.062 -11.677 1.00 96.56 81 GLY A CA 1
ATOM 617 C C . GLY A 1 81 ? 8.313 -4.528 -13.074 1.00 96.56 81 GLY A C 1
ATOM 618 O O . GLY A 1 81 ? 8.987 -5.213 -13.839 1.00 96.56 81 GLY A O 1
ATOM 619 N N . ASN A 1 82 ? 7.867 -3.313 -13.420 1.00 97.31 82 ASN A N 1
ATOM 620 C CA . ASN A 1 82 ? 8.173 -2.662 -14.697 1.00 97.31 82 ASN A CA 1
ATOM 621 C C . ASN A 1 82 ? 8.806 -1.273 -14.466 1.00 97.31 82 ASN A C 1
ATOM 623 O O . ASN A 1 82 ? 8.086 -0.333 -14.119 1.00 97.31 82 ASN A O 1
ATOM 627 N N . PRO A 1 83 ? 10.121 -1.098 -14.707 1.00 97.00 83 PRO A N 1
ATOM 628 C CA . PRO A 1 83 ? 10.814 0.173 -14.476 1.00 97.00 83 PRO A CA 1
ATOM 629 C C . PRO A 1 83 ? 10.404 1.288 -15.448 1.00 97.00 83 PRO A C 1
ATOM 631 O O . PRO A 1 83 ? 10.626 2.461 -15.159 1.00 97.00 83 PRO A O 1
ATOM 634 N N . ASN A 1 84 ? 9.780 0.942 -16.576 1.00 97.31 84 ASN A N 1
ATOM 635 C CA . ASN A 1 84 ? 9.388 1.884 -17.622 1.00 97.31 84 ASN A CA 1
ATOM 636 C C . ASN A 1 84 ? 7.885 2.197 -17.607 1.00 97.31 84 ASN A C 1
ATOM 638 O O . ASN A 1 84 ? 7.395 2.866 -18.515 1.00 97.31 84 ASN A O 1
ATOM 642 N N . LEU A 1 85 ? 7.139 1.730 -16.596 1.00 98.12 85 LEU A N 1
ATOM 643 C CA . LEU A 1 85 ? 5.707 2.006 -16.493 1.00 98.12 85 LEU A CA 1
ATOM 644 C C . LEU A 1 85 ? 5.463 3.522 -16.460 1.00 98.12 85 LEU A C 1
ATOM 646 O O . LEU A 1 85 ? 6.081 4.248 -15.670 1.00 98.12 85 LEU A O 1
ATOM 650 N N . ALA A 1 86 ? 4.560 3.994 -17.317 1.00 98.19 86 ALA A N 1
ATOM 651 C CA . ALA A 1 86 ? 4.074 5.364 -17.287 1.00 98.19 86 ALA A CA 1
ATOM 652 C C . ALA A 1 86 ? 3.110 5.510 -16.103 1.00 98.19 86 ALA A C 1
ATOM 654 O O . ALA A 1 86 ? 1.988 5.011 -16.143 1.00 98.19 86 ALA A O 1
ATOM 655 N N . VAL A 1 87 ? 3.578 6.156 -15.036 1.00 98.62 87 VAL A N 1
ATOM 656 C CA . VAL A 1 87 ? 2.825 6.353 -13.794 1.00 98.62 87 VAL A CA 1
ATOM 657 C C . VAL A 1 87 ? 2.574 7.841 -13.616 1.00 98.62 87 VAL A C 1
ATOM 659 O O . VAL A 1 87 ? 3.515 8.630 -13.669 1.00 98.62 87 VAL A O 1
ATOM 662 N N . ARG A 1 88 ? 1.319 8.211 -13.358 1.00 98.75 88 ARG A N 1
ATOM 663 C CA . ARG A 1 88 ? 0.953 9.529 -12.837 1.00 98.75 88 ARG A CA 1
ATOM 664 C C . ARG A 1 88 ? 0.524 9.376 -11.385 1.00 98.75 88 ARG A C 1
ATOM 666 O O . ARG A 1 88 ? -0.336 8.546 -11.092 1.00 98.75 88 ARG A O 1
ATOM 673 N N . ILE A 1 89 ? 1.107 10.167 -10.491 1.00 98.62 89 ILE A N 1
ATOM 674 C CA . ILE A 1 89 ? 0.693 10.199 -9.089 1.00 98.62 89 ILE A CA 1
ATOM 675 C C . ILE A 1 89 ? -0.520 11.117 -8.959 1.00 98.62 89 ILE A C 1
ATOM 677 O O . ILE A 1 89 ? -0.471 12.280 -9.342 1.00 98.62 89 ILE A O 1
ATOM 681 N N . ASP A 1 90 ? -1.609 10.582 -8.415 1.00 98.50 90 ASP A N 1
ATOM 682 C CA . ASP A 1 90 ? -2.843 11.330 -8.165 1.00 98.50 90 ASP A CA 1
ATOM 683 C C . ASP A 1 90 ? -2.908 11.834 -6.707 1.00 98.50 90 ASP A C 1
ATOM 685 O O . ASP A 1 90 ? -3.653 12.759 -6.390 1.00 98.50 90 ASP A O 1
ATOM 689 N N . GLY A 1 91 ? -2.110 11.251 -5.806 1.00 98.38 91 GLY A N 1
ATOM 690 C CA . GLY A 1 91 ? -1.963 11.706 -4.424 1.00 98.38 91 GLY A CA 1
ATOM 691 C C . GLY A 1 91 ? -1.304 10.666 -3.522 1.00 98.38 91 GLY A C 1
ATOM 692 O O . GLY A 1 91 ? -0.981 9.557 -3.946 1.00 98.38 91 GLY A O 1
ATOM 693 N N . HIS A 1 92 ? -1.127 11.002 -2.246 1.00 98.56 92 HIS A N 1
ATOM 694 C CA . HIS A 1 92 ? -0.662 10.047 -1.244 1.00 98.56 92 HIS A CA 1
ATOM 695 C C . HIS A 1 92 ? -1.263 10.326 0.135 1.00 98.56 92 HIS A C 1
ATOM 697 O O . HIS A 1 92 ? -1.715 11.430 0.436 1.00 98.56 92 HIS A O 1
ATOM 703 N N . THR A 1 93 ? -1.251 9.320 1.004 1.00 98.31 93 THR A N 1
ATOM 704 C CA . THR A 1 93 ? -1.650 9.460 2.408 1.00 98.31 93 THR A CA 1
ATOM 705 C C . THR A 1 93 ? -0.696 8.687 3.299 1.00 98.31 93 THR A C 1
ATOM 707 O O . THR A 1 93 ? -0.392 7.523 3.043 1.00 98.31 93 THR A O 1
ATOM 710 N N . ARG A 1 94 ? -0.235 9.338 4.366 1.00 97.88 94 ARG A N 1
ATOM 711 C CA . ARG A 1 94 ? 0.575 8.720 5.417 1.00 97.88 94 ARG A CA 1
ATOM 712 C C . ARG A 1 94 ? -0.353 8.170 6.488 1.00 97.88 94 ARG A C 1
ATOM 714 O O . ARG A 1 94 ? -1.280 8.860 6.902 1.00 97.88 94 ARG A O 1
ATOM 721 N N . TRP A 1 95 ? -0.094 6.958 6.952 1.00 96.50 95 TRP A N 1
ATOM 722 C CA . TRP A 1 95 ? -0.898 6.337 8.000 1.00 96.50 95 TRP A CA 1
ATOM 723 C C . TRP A 1 95 ? -0.053 5.401 8.862 1.00 96.50 95 TRP A C 1
ATOM 725 O O . TRP A 1 95 ? 1.100 5.091 8.554 1.00 96.50 95 TRP A O 1
ATOM 735 N N . ARG A 1 96 ? -0.609 4.969 9.992 1.00 94.69 96 ARG A N 1
ATOM 736 C CA . ARG A 1 96 ? 0.039 4.023 10.899 1.00 94.69 96 ARG A CA 1
ATOM 737 C C . ARG A 1 96 ? -0.931 2.892 11.194 1.00 94.69 96 ARG A C 1
ATOM 739 O O . ARG A 1 96 ? -1.968 3.141 11.797 1.00 94.69 96 ARG A O 1
ATOM 746 N N . ALA A 1 97 ? -0.568 1.675 10.793 1.00 90.88 97 ALA A N 1
ATOM 747 C CA . ALA A 1 97 ? -1.243 0.474 11.266 1.00 90.88 97 ALA A CA 1
ATOM 748 C C . ALA A 1 97 ? -1.103 0.416 12.790 1.00 90.88 97 ALA A C 1
ATOM 750 O O . ALA A 1 97 ? 0.010 0.500 13.314 1.00 90.88 97 ALA A O 1
ATOM 751 N N . THR A 1 98 ? -2.221 0.327 13.491 1.00 92.88 98 THR A N 1
ATOM 752 C CA . THR A 1 98 ? -2.263 0.249 14.947 1.00 92.88 98 THR A CA 1
ATOM 753 C C . THR A 1 98 ? -3.273 -0.820 15.327 1.00 92.88 98 THR A C 1
ATOM 755 O O . THR A 1 98 ? -4.113 -1.163 14.510 1.00 92.88 98 THR A O 1
ATOM 758 N N . ALA A 1 99 ? -3.131 -1.375 16.525 1.00 94.88 99 ALA A N 1
ATOM 759 C CA . ALA A 1 99 ? -4.061 -2.348 17.083 1.00 94.88 99 ALA A CA 1
ATOM 760 C C . ALA A 1 99 ? -4.437 -1.867 18.486 1.00 94.88 99 ALA A C 1
ATOM 762 O O . ALA A 1 99 ? -3.772 -2.206 19.466 1.00 94.88 99 ALA A O 1
ATOM 763 N N . HIS A 1 100 ? -5.422 -0.979 18.576 1.00 96.56 100 HIS A N 1
ATOM 764 C CA . HIS A 1 100 ? -5.852 -0.366 19.830 1.00 96.56 100 HIS A CA 1
ATOM 765 C C . HIS A 1 100 ? -7.334 -0.615 20.068 1.00 96.56 100 HIS A C 1
ATOM 767 O O . HIS A 1 100 ? -8.139 -0.576 19.148 1.00 96.56 100 HIS A O 1
ATOM 773 N N . VAL A 1 101 ? -7.703 -0.809 21.330 1.00 97.94 101 VAL A N 1
ATOM 774 C CA . VAL A 1 101 ? -9.097 -0.946 21.750 1.00 97.94 101 VAL A CA 1
ATOM 775 C C . VAL A 1 101 ? -9.348 -0.043 22.949 1.00 97.94 101 VAL A C 1
ATOM 777 O O . VAL A 1 101 ? -8.521 0.044 23.861 1.00 97.94 101 VAL A O 1
ATOM 780 N N . ALA A 1 102 ? -10.475 0.661 22.941 1.00 97.69 102 ALA A N 1
ATOM 781 C CA . ALA A 1 102 ? -10.882 1.481 24.066 1.00 97.69 102 ALA A CA 1
ATOM 782 C C . ALA A 1 102 ? -11.143 0.598 25.296 1.00 97.69 102 ALA A C 1
ATOM 784 O O . ALA A 1 102 ? -11.747 -0.467 25.210 1.00 97.69 102 ALA A O 1
ATOM 785 N N . GLN A 1 103 ? -10.717 1.058 26.472 1.00 97.94 103 GLN A N 1
ATOM 786 C CA . GLN A 1 103 ? -10.924 0.316 27.723 1.00 97.94 103 GLN A CA 1
ATOM 787 C C . GLN A 1 103 ? -12.396 0.296 28.164 1.00 97.94 103 GLN A C 1
ATOM 789 O O . GLN A 1 103 ? -12.807 -0.575 28.927 1.00 97.94 103 GLN A O 1
ATOM 794 N N . LYS A 1 104 ? -13.188 1.271 27.704 1.00 97.69 104 LYS A N 1
ATOM 795 C CA . LYS A 1 104 ? -14.630 1.393 27.941 1.00 97.69 104 LYS A CA 1
ATOM 796 C C . LYS A 1 104 ? -15.295 1.883 26.664 1.00 97.69 104 LYS A C 1
ATOM 798 O O . LYS A 1 104 ? -14.784 2.805 26.038 1.00 97.69 104 LYS A O 1
ATOM 803 N N . PHE A 1 105 ? -16.435 1.298 26.302 1.00 98.31 105 PHE A N 1
ATOM 804 C CA . PHE A 1 105 ? -17.190 1.676 25.094 1.00 98.31 105 PHE A CA 1
ATOM 805 C C . PHE A 1 105 ? -18.363 2.625 25.385 1.00 98.31 105 PHE A C 1
ATOM 807 O O . PHE A 1 105 ? -19.096 3.020 24.480 1.00 98.31 105 PHE A O 1
ATOM 814 N N . GLN A 1 106 ? -18.545 2.997 26.651 1.00 98.38 106 GLN A N 1
ATOM 815 C CA . GLN A 1 106 ? -19.641 3.831 27.115 1.00 98.38 106 GLN A CA 1
ATOM 816 C C . GLN A 1 106 ? -19.210 4.639 28.340 1.00 98.38 106 GLN A C 1
ATOM 818 O O . GLN A 1 106 ? -18.522 4.117 29.222 1.00 98.38 106 GLN A O 1
ATOM 823 N N . ASP A 1 107 ? -19.694 5.875 28.415 1.00 98.12 107 ASP A N 1
ATOM 824 C CA . ASP A 1 107 ? -19.773 6.658 29.644 1.00 98.12 107 ASP A CA 1
ATOM 825 C C . ASP A 1 107 ? -21.149 7.338 29.737 1.00 98.12 10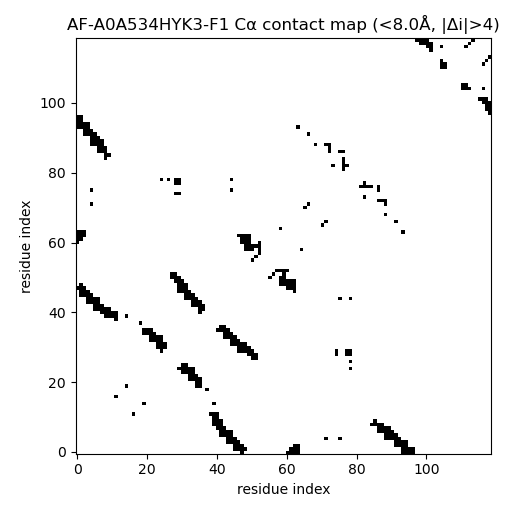7 ASP A C 1
ATOM 827 O O . ASP A 1 107 ? -21.552 8.106 28.861 1.00 98.12 107 ASP A O 1
ATOM 831 N N . GLN A 1 108 ? -21.916 7.013 30.780 1.00 97.44 108 GLN A N 1
ATOM 832 C CA . GLN A 1 108 ? -23.321 7.413 30.932 1.00 97.44 108 GLN A CA 1
ATOM 833 C C . GLN A 1 108 ? -24.165 7.097 29.682 1.00 97.44 108 GLN A C 1
ATOM 835 O O . GLN A 1 108 ? -24.421 5.933 29.387 1.00 97.44 108 GLN A O 1
ATOM 840 N N . ARG A 1 109 ? -24.633 8.118 28.955 1.00 97.81 109 ARG A N 1
ATOM 841 C CA . ARG A 1 109 ? -25.452 7.986 27.737 1.00 97.81 109 ARG A CA 1
ATOM 842 C C . ARG A 1 109 ? -24.653 8.246 26.455 1.00 97.81 109 ARG A C 1
ATOM 844 O O . ARG A 1 109 ? -25.253 8.404 25.397 1.00 97.81 109 ARG A O 1
ATOM 851 N N . ILE A 1 110 ? -23.325 8.309 26.549 1.00 98.06 110 ILE A N 1
ATOM 852 C CA . ILE A 1 110 ? -22.412 8.499 25.422 1.00 98.06 110 ILE A CA 1
ATOM 853 C C . ILE A 1 110 ? -21.757 7.154 25.121 1.00 98.06 110 ILE A C 1
ATOM 855 O O . ILE A 1 110 ? -21.199 6.515 26.011 1.00 98.06 110 ILE A O 1
ATOM 859 N N . PHE A 1 111 ? -21.826 6.735 23.863 1.00 98.31 111 PHE A N 1
ATOM 860 C CA . PHE A 1 111 ? -21.287 5.468 23.378 1.00 98.31 111 PHE A CA 1
ATOM 861 C C . PHE A 1 111 ? -20.296 5.743 22.250 1.00 98.31 111 PHE A C 1
ATOM 863 O O . PHE A 1 111 ? -20.499 6.668 21.461 1.00 98.31 111 PHE A O 1
ATOM 870 N N . ILE A 1 112 ? -19.251 4.925 22.158 1.00 98.44 112 ILE A N 1
ATOM 871 C CA . ILE A 1 112 ? -18.305 4.927 21.036 1.00 98.44 112 ILE A CA 1
ATOM 872 C C . ILE A 1 112 ? -18.419 3.615 20.257 1.00 98.44 112 I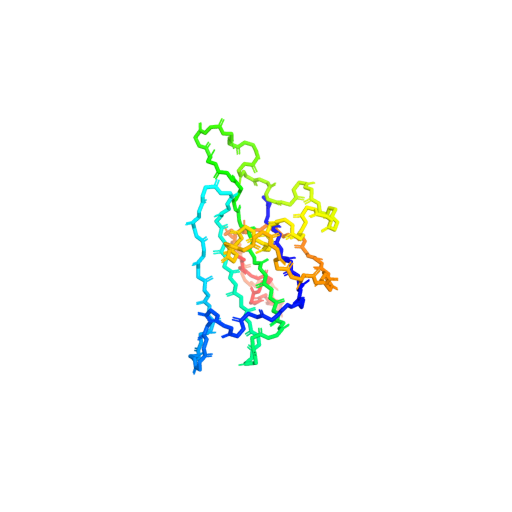LE A C 1
ATOM 874 O O . ILE A 1 112 ? -18.701 2.564 20.831 1.00 98.44 112 ILE A O 1
ATOM 878 N N . ALA A 1 113 ? -18.212 3.678 18.942 1.00 97.88 113 ALA A N 1
ATOM 879 C CA . ALA A 1 113 ? -18.289 2.533 18.037 1.00 97.88 113 ALA A CA 1
ATOM 880 C C . ALA A 1 113 ? -17.366 2.730 16.821 1.00 97.88 113 ALA A C 1
ATOM 882 O O . ALA A 1 113 ? -16.959 3.856 16.524 1.00 97.88 113 ALA A O 1
ATOM 883 N N . GLY A 1 114 ? -17.056 1.640 16.111 1.00 97.50 114 GLY A N 1
ATOM 884 C CA . GLY A 1 114 ? -16.159 1.656 14.950 1.00 97.50 114 GLY A CA 1
ATOM 885 C C . GLY A 1 114 ? -14.747 2.111 15.322 1.00 97.50 114 GLY A C 1
ATOM 886 O O . GLY A 1 114 ? -14.273 1.819 16.418 1.00 97.50 114 GLY A O 1
ATOM 887 N N . ASP A 1 115 ? -14.116 2.892 14.448 1.00 97.06 115 ASP A N 1
ATOM 888 C CA . ASP A 1 115 ? -12.749 3.406 14.627 1.00 97.06 115 ASP A CA 1
ATOM 889 C C . ASP A 1 115 ? -12.563 4.279 15.882 1.00 97.06 115 ASP A C 1
ATOM 891 O O . ASP A 1 115 ? -11.450 4.445 16.377 1.00 97.06 115 ASP A O 1
ATOM 895 N N . ALA A 1 116 ? -13.653 4.811 16.451 1.00 96.56 116 ALA A N 1
ATOM 896 C CA . ALA A 1 116 ? -13.604 5.505 17.738 1.00 96.56 116 ALA A CA 1
ATOM 897 C C . ALA A 1 116 ? -13.397 4.545 18.927 1.00 96.56 116 ALA A C 1
ATOM 899 O O . ALA A 1 116 ? -12.907 4.966 19.973 1.00 96.56 116 ALA A O 1
ATOM 900 N N . ALA A 1 117 ? -13.786 3.275 18.785 1.00 97.31 117 ALA A N 1
ATOM 901 C CA . ALA A 1 117 ? -13.699 2.246 19.819 1.00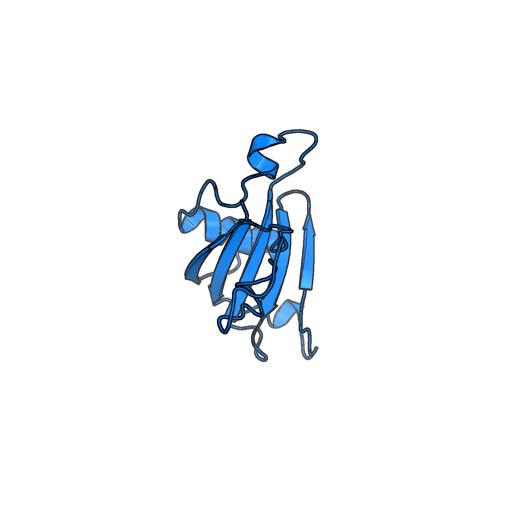 97.31 117 ALA A CA 1
ATOM 902 C C . ALA A 1 117 ? -12.544 1.261 19.594 1.00 97.31 117 ALA A C 1
ATOM 904 O O . ALA A 1 117 ? -12.007 0.728 20.568 1.00 97.31 117 ALA A O 1
ATOM 905 N N . HIS A 1 118 ? -12.161 1.005 18.342 1.00 96.06 118 HIS A N 1
ATOM 906 C CA . HIS A 1 118 ? -11.088 0.077 17.998 1.00 96.06 118 HIS A CA 1
ATOM 907 C C . HIS A 1 118 ? -10.414 0.444 16.668 1.00 96.06 118 HIS A C 1
ATOM 909 O O . HIS A 1 118 ? -11.096 0.795 15.713 1.00 96.06 118 HIS A O 1
ATOM 915 N N . LEU A 1 119 ? -9.091 0.310 16.589 1.00 92.88 119 LEU A N 1
ATOM 916 C CA . LEU A 1 119 ? -8.271 0.553 15.395 1.00 92.88 119 LEU A CA 1
ATOM 917 C C . LEU A 1 119 ? -7.355 -0.635 15.137 1.00 92.88 119 LEU A C 1
ATOM 919 O O . LEU A 1 119 ? -6.812 -1.136 16.149 1.00 92.88 119 LEU A O 1
#

Foldseek 3Di:
DKKKWWKFFQPCVPCPQDPDQKAFFDDQAFTWIWGADNRNGITITITQAGGDCVVPVPRGRCVPPDPPQVVSLCVVCVRSVHNPTDMDTPDMDDDDDDWDADPDQDDDPDGDDDVRGTD

pLDDT: mean 94.94, std 5.05, range [71.5, 98.75]

Radius of gyration: 17.24 Å; Cα contacts (8 Å, |Δi|>4): 219; chains: 1; bounding box: 45×24×50 Å